Protein AF-A0A4R9WVX5-F1 (afdb_monomer_lite)

Radius of gyration: 15.9 Å; chains: 1; bounding box: 33×21×34 Å

Structure (mmCIF, N/CA/C/O backbone):
data_AF-A0A4R9WVX5-F1
#
_entry.id   AF-A0A4R9WVX5-F1
#
loop_
_atom_site.group_PDB
_atom_site.id
_atom_site.type_symbol
_atom_site.label_atom_id
_atom_site.label_alt_id
_atom_site.label_comp_id
_atom_site.label_asym_id
_atom_site.label_entity_id
_atom_site.label_seq_id
_atom_site.pdbx_PDB_ins_code
_atom_site.Cartn_x
_atom_site.Cartn_y
_atom_site.Cartn_z
_atom_site.occupancy
_atom_site.B_iso_or_equiv
_atom_site.auth_seq_id
_atom_site.auth_comp_id
_atom_site.auth_asym_id
_atom_site.auth_atom_id
_atom_site.pdbx_PDB_model_num
ATOM 1 N N . ALA A 1 1 ? 5.944 9.130 -17.000 1.00 72.50 1 ALA A N 1
ATOM 2 C CA . ALA A 1 1 ? 6.419 9.773 -15.756 1.00 72.50 1 ALA A CA 1
ATOM 3 C C . ALA A 1 1 ? 6.394 8.831 -14.541 1.00 72.50 1 ALA A C 1
ATOM 5 O O . ALA A 1 1 ? 7.397 8.799 -13.854 1.00 72.50 1 ALA A O 1
ATOM 6 N N . LEU A 1 2 ? 5.356 8.011 -14.290 1.00 85.38 2 LEU A N 1
ATOM 7 C CA . LEU A 1 2 ? 5.413 6.969 -13.237 1.00 85.38 2 L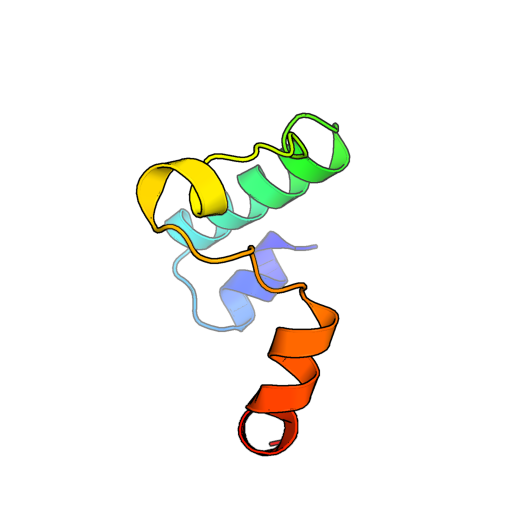EU A CA 1
ATOM 8 C C . LEU A 1 2 ? 5.969 5.620 -13.740 1.00 85.38 2 LEU A C 1
ATOM 10 O O . LEU A 1 2 ? 6.834 5.048 -13.089 1.00 85.38 2 LEU A O 1
ATOM 14 N N . THR A 1 3 ? 5.551 5.152 -14.924 1.00 88.81 3 THR A N 1
ATOM 15 C CA . THR A 1 3 ? 6.013 3.877 -15.517 1.00 88.81 3 THR A CA 1
ATOM 16 C C . THR A 1 3 ? 7.535 3.778 -15.595 1.00 88.81 3 THR A C 1
ATOM 18 O O . THR A 1 3 ? 8.113 2.796 -15.147 1.00 88.81 3 THR A O 1
ATOM 21 N N . GLU A 1 4 ? 8.192 4.821 -16.109 1.00 89.31 4 GLU A N 1
ATOM 22 C CA . GLU A 1 4 ? 9.654 4.846 -16.231 1.00 89.31 4 GLU A CA 1
ATOM 23 C C . GLU A 1 4 ? 10.358 4.897 -14.870 1.00 89.31 4 GLU A C 1
ATOM 25 O O . GLU A 1 4 ? 11.395 4.265 -14.709 1.00 89.31 4 GLU A O 1
ATOM 30 N N . GLY A 1 5 ? 9.776 5.568 -13.869 1.00 89.12 5 GLY A N 1
ATOM 31 C CA . GLY A 1 5 ? 10.317 5.567 -12.506 1.00 89.12 5 GLY A CA 1
ATOM 32 C C . GLY A 1 5 ? 10.252 4.181 -11.859 1.00 89.12 5 GLY A C 1
ATOM 33 O O . GLY A 1 5 ? 11.213 3.739 -11.238 1.00 89.12 5 GLY A O 1
ATOM 34 N N . VAL A 1 6 ? 9.149 3.457 -12.069 1.00 91.12 6 VAL A N 1
ATOM 35 C CA . VAL A 1 6 ? 8.980 2.079 -11.582 1.00 91.12 6 VAL A CA 1
ATOM 36 C C . VAL A 1 6 ? 9.934 1.116 -12.296 1.00 91.12 6 VAL A C 1
ATOM 38 O O . VAL A 1 6 ? 10.560 0.282 -11.646 1.00 91.12 6 VAL A O 1
ATOM 41 N N . LYS A 1 7 ? 10.113 1.262 -13.614 1.00 91.50 7 LYS A N 1
ATOM 42 C CA . LYS A 1 7 ? 11.108 0.489 -14.376 1.00 91.50 7 LYS A CA 1
ATOM 43 C C . LYS A 1 7 ? 12.533 0.757 -13.885 1.00 91.50 7 LYS A C 1
ATOM 45 O O . LYS A 1 7 ? 13.293 -0.186 -13.690 1.00 91.50 7 LYS A O 1
ATOM 50 N N . ALA A 1 8 ? 12.887 2.019 -13.628 1.00 92.31 8 ALA A N 1
ATOM 51 C CA . ALA A 1 8 ? 14.200 2.398 -13.100 1.00 92.31 8 ALA A CA 1
ATOM 52 C C . ALA A 1 8 ? 14.477 1.823 -11.698 1.00 92.31 8 ALA A C 1
ATOM 54 O O . ALA A 1 8 ? 15.631 1.582 -11.356 1.00 92.31 8 ALA A O 1
ATOM 55 N N . ALA A 1 9 ? 13.431 1.540 -10.916 1.00 90.62 9 ALA A N 1
ATOM 56 C CA . ALA A 1 9 ? 13.529 0.839 -9.636 1.00 90.62 9 ALA A CA 1
ATOM 57 C C . ALA A 1 9 ? 13.712 -0.691 -9.772 1.00 90.62 9 ALA A C 1
ATOM 59 O O . ALA A 1 9 ? 13.727 -1.397 -8.767 1.00 90.62 9 ALA A O 1
ATOM 60 N N . GLY A 1 10 ? 13.852 -1.212 -10.998 1.00 92.56 10 GLY A N 1
ATOM 61 C CA . GLY A 1 10 ? 14.154 -2.618 -11.277 1.00 92.56 10 GLY A CA 1
ATOM 62 C C . GLY A 1 10 ? 12.938 -3.496 -11.581 1.00 92.56 10 GLY A C 1
ATOM 63 O O . GLY A 1 10 ? 13.085 -4.714 -11.671 1.00 92.56 10 GLY A O 1
ATOM 64 N N . LEU A 1 11 ? 11.741 -2.920 -11.748 1.00 93.19 11 LEU A N 1
ATOM 65 C CA . LEU A 1 11 ? 10.551 -3.707 -12.079 1.00 93.19 11 LEU A CA 1
ATOM 66 C C . LEU A 1 11 ? 10.439 -4.001 -13.587 1.00 93.19 11 LEU A C 1
ATOM 68 O O . LEU A 1 11 ? 10.608 -3.087 -14.400 1.00 93.19 11 LEU A O 1
ATOM 72 N N . PRO A 1 12 ? 10.060 -5.238 -13.977 1.00 95.62 12 PRO A N 1
ATOM 73 C CA . PRO A 1 12 ? 9.738 -5.568 -15.364 1.00 95.62 12 PRO A CA 1
ATOM 74 C C . PRO A 1 12 ? 8.588 -4.713 -15.916 1.00 95.62 12 PRO A C 1
ATOM 76 O O . PRO A 1 12 ? 7.684 -4.311 -15.181 1.00 95.62 12 PRO A O 1
ATOM 79 N N . GLU A 1 13 ? 8.585 -4.477 -17.229 1.00 91.62 13 GLU A N 1
ATOM 80 C CA . GLU A 1 13 ? 7.634 -3.570 -17.889 1.00 91.62 13 GLU A CA 1
ATOM 81 C C . GLU A 1 13 ? 6.163 -3.943 -17.650 1.00 91.62 13 GLU A C 1
ATOM 83 O O . GLU A 1 13 ? 5.340 -3.069 -17.369 1.00 91.62 13 GLU A O 1
ATOM 88 N N . ASP A 1 14 ? 5.833 -5.233 -17.701 1.00 93.44 14 ASP A N 1
ATOM 89 C CA . ASP A 1 14 ? 4.464 -5.703 -17.473 1.00 93.44 14 ASP A CA 1
ATOM 90 C C . ASP A 1 14 ? 3.972 -5.369 -16.060 1.00 93.44 14 ASP A C 1
ATOM 92 O O . ASP A 1 14 ? 2.850 -4.893 -15.881 1.00 93.44 14 ASP A O 1
ATOM 96 N N . PHE A 1 15 ? 4.842 -5.503 -15.056 1.00 94.94 15 PHE A N 1
ATOM 97 C CA . PHE A 1 15 ? 4.531 -5.113 -13.682 1.00 94.94 15 PHE A CA 1
ATOM 98 C C . PHE A 1 15 ? 4.471 -3.5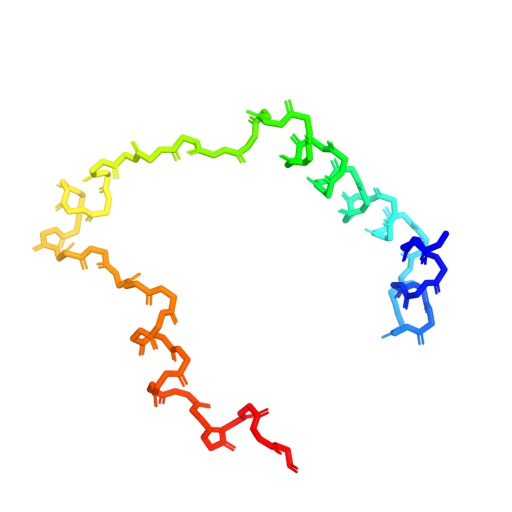95 -13.507 1.00 94.94 15 PHE A C 1
ATOM 100 O O . PHE A 1 15 ? 3.600 -3.094 -12.793 1.00 94.94 15 PHE A O 1
ATOM 107 N N . ALA A 1 16 ? 5.335 -2.842 -14.192 1.00 94.69 16 ALA A N 1
ATOM 108 C CA . ALA A 1 16 ? 5.275 -1.384 -14.178 1.00 94.69 16 ALA A CA 1
ATOM 109 C C . ALA A 1 16 ? 3.933 -0.869 -14.729 1.00 94.69 16 ALA A C 1
ATOM 111 O O . ALA A 1 16 ? 3.342 0.047 -14.153 1.00 94.69 16 ALA A O 1
ATOM 112 N N . ARG A 1 17 ? 3.403 -1.494 -15.792 1.00 93.31 17 ARG A N 1
ATOM 113 C CA . ARG A 1 17 ? 2.063 -1.187 -16.322 1.00 93.31 17 ARG A CA 1
ATOM 114 C C . ARG A 1 17 ? 0.958 -1.468 -15.305 1.00 93.31 17 ARG A C 1
ATOM 116 O O . ARG A 1 17 ? 0.071 -0.630 -15.136 1.00 93.31 17 ARG A O 1
ATOM 123 N N . ILE A 1 18 ? 1.028 -2.598 -14.600 1.00 94.50 18 ILE A N 1
ATOM 124 C CA . ILE A 1 18 ? 0.053 -2.952 -13.556 1.00 94.50 18 ILE A CA 1
ATOM 125 C C . ILE A 1 18 ? 0.057 -1.903 -12.437 1.00 94.50 18 ILE A C 1
ATOM 127 O O . ILE A 1 18 ? -1.001 -1.385 -12.082 1.00 94.50 18 ILE A O 1
ATOM 131 N N . ILE A 1 19 ? 1.227 -1.519 -11.925 1.00 94.19 19 ILE A N 1
ATOM 132 C CA . ILE A 1 19 ? 1.341 -0.514 -10.854 1.00 94.19 19 ILE A CA 1
ATOM 133 C C . ILE A 1 19 ? 0.756 0.832 -11.284 1.00 94.19 19 ILE A C 1
ATOM 135 O O . ILE A 1 19 ? -0.010 1.449 -10.545 1.00 94.19 19 ILE A O 1
ATOM 139 N N . VAL A 1 20 ? 1.066 1.274 -12.502 1.00 94.31 20 VAL A N 1
ATOM 140 C CA . VAL A 1 20 ? 0.547 2.538 -13.038 1.00 94.31 20 VAL A CA 1
ATOM 141 C C . VAL A 1 20 ? -0.973 2.493 -13.193 1.00 94.31 20 VAL A C 1
ATOM 143 O O . VAL A 1 20 ? -1.638 3.500 -12.960 1.00 94.31 20 VAL A O 1
ATOM 146 N N . SER A 1 21 ? -1.550 1.330 -13.512 1.00 94.06 21 SER A N 1
ATOM 147 C CA . SER A 1 21 ? -3.007 1.181 -13.572 1.00 94.06 21 SER A CA 1
ATOM 148 C C . SER A 1 21 ? -3.681 1.435 -12.215 1.00 94.06 21 SER A C 1
ATOM 150 O O . SER A 1 21 ? -4.741 2.064 -12.174 1.00 94.06 21 SER A O 1
ATOM 152 N N . PHE A 1 22 ? -3.059 1.029 -11.101 1.00 94.50 22 PHE A N 1
ATOM 153 C CA . PHE A 1 22 ? -3.573 1.318 -9.759 1.00 94.50 22 PHE A CA 1
ATOM 154 C C . PHE A 1 22 ? -3.488 2.813 -9.426 1.00 94.50 22 PHE A C 1
ATOM 156 O O . PHE A 1 22 ? -4.462 3.36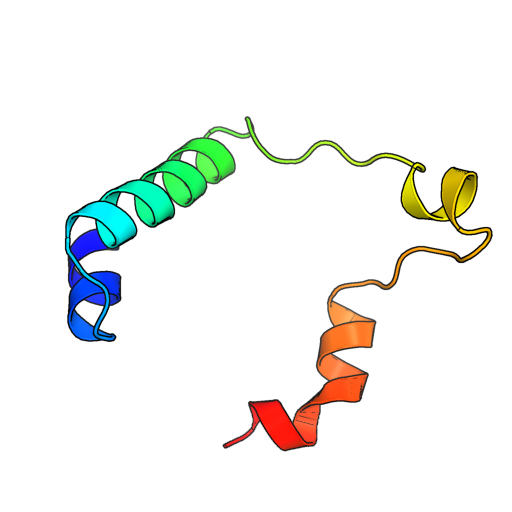5 -8.913 1.00 94.50 22 PHE A O 1
ATOM 163 N N . ASP A 1 23 ? -2.386 3.493 -9.764 1.00 94.00 23 ASP A N 1
ATOM 164 C CA . ASP A 1 23 ? -2.251 4.952 -9.586 1.00 94.00 23 ASP A CA 1
ATOM 165 C C . ASP A 1 23 ? -3.331 5.716 -10.370 1.00 94.00 23 ASP A C 1
ATOM 167 O O . ASP A 1 23 ? -4.033 6.554 -9.803 1.00 94.00 23 ASP A O 1
ATOM 171 N N . VAL A 1 24 ? -3.552 5.362 -11.641 1.00 95.44 24 VAL A N 1
ATOM 172 C CA . VAL A 1 24 ? -4.598 5.978 -12.474 1.00 95.44 24 VAL A CA 1
ATOM 173 C C . VAL A 1 24 ? -5.992 5.770 -11.872 1.00 95.44 24 VAL A C 1
ATOM 175 O O . VAL A 1 24 ? -6.769 6.720 -11.780 1.00 95.44 24 VAL A O 1
ATOM 178 N N . ASN A 1 25 ? -6.322 4.553 -11.427 1.00 95.69 25 ASN A N 1
ATOM 179 C CA . ASN A 1 25 ? -7.628 4.268 -10.823 1.00 95.69 25 ASN A CA 1
ATOM 180 C C . ASN A 1 25 ? -7.821 4.958 -9.464 1.00 95.69 25 ASN A C 1
ATOM 182 O O . ASN A 1 25 ? -8.923 5.422 -9.168 1.00 95.69 25 ASN A O 1
ATOM 186 N N . THR A 1 26 ? -6.756 5.081 -8.672 1.00 93.88 26 THR A N 1
ATOM 187 C CA . THR A 1 26 ? -6.775 5.793 -7.386 1.00 93.88 26 THR A CA 1
ATOM 188 C C . THR A 1 26 ? -7.025 7.285 -7.600 1.00 93.88 26 THR A C 1
ATOM 190 O O . THR A 1 26 ? -7.913 7.854 -6.971 1.00 93.88 26 THR A O 1
ATOM 193 N N . ARG A 1 27 ? -6.329 7.917 -8.559 1.00 93.12 27 ARG A N 1
ATOM 194 C CA . ARG A 1 27 ? -6.556 9.329 -8.935 1.00 93.12 27 ARG A CA 1
ATOM 195 C C . ARG A 1 27 ? -7.955 9.583 -9.481 1.00 93.12 27 ARG A C 1
ATOM 197 O O . ARG A 1 27 ? -8.506 10.656 -9.271 1.00 93.12 27 ARG A O 1
ATOM 204 N N . ALA A 1 28 ? -8.532 8.595 -10.159 1.00 96.25 28 ALA A N 1
ATOM 205 C CA . ALA A 1 28 ? -9.911 8.642 -10.630 1.00 96.25 28 ALA A CA 1
ATOM 206 C C . ALA A 1 28 ? -10.951 8.409 -9.513 1.00 96.25 28 ALA A C 1
ATOM 208 O O . ALA A 1 28 ? -12.141 8.355 -9.812 1.00 96.25 28 ALA A O 1
ATOM 209 N N . GLY A 1 29 ? -10.533 8.225 -8.253 1.00 95.00 29 GLY A N 1
ATOM 210 C CA . GLY A 1 29 ? -11.430 7.991 -7.118 1.00 95.00 29 GLY A CA 1
ATOM 211 C C . GLY A 1 29 ? -12.091 6.611 -7.111 1.00 95.00 29 GLY A C 1
ATOM 212 O O . GLY A 1 29 ? -13.033 6.390 -6.358 1.00 95.00 29 GLY A O 1
ATOM 213 N N . ARG A 1 30 ? -11.620 5.671 -7.941 1.00 95.12 30 ARG A N 1
ATOM 214 C CA . ARG A 1 30 ? -12.194 4.316 -8.050 1.00 95.12 30 ARG A CA 1
ATOM 215 C C . ARG A 1 30 ? -11.668 3.351 -6.991 1.00 95.12 30 ARG A C 1
ATOM 217 O O . ARG A 1 30 ? -12.200 2.258 -6.846 1.00 95.12 30 ARG A O 1
ATOM 224 N N . ILE A 1 31 ? -10.611 3.740 -6.279 1.00 91.12 31 ILE A N 1
ATOM 225 C CA . ILE A 1 31 ? -9.975 2.950 -5.225 1.00 91.12 31 ILE A CA 1
ATOM 226 C C . ILE A 1 31 ? -9.899 3.835 -3.982 1.00 91.12 31 ILE A C 1
ATOM 228 O O . ILE A 1 31 ? -9.052 4.720 -3.893 1.00 91.12 31 ILE A O 1
ATOM 232 N N . GLY A 1 32 ? -10.821 3.618 -3.047 1.00 91.19 32 GLY A N 1
ATOM 233 C CA . GLY A 1 32 ? -10.904 4.394 -1.805 1.00 91.19 32 GLY A CA 1
ATOM 234 C C . GLY A 1 32 ? -11.997 3.948 -0.833 1.00 91.19 32 GLY A C 1
ATOM 235 O O . GLY A 1 32 ? -12.212 4.612 0.178 1.00 91.19 32 GLY A O 1
ATOM 236 N N . GLU A 1 33 ? -12.701 2.851 -1.123 1.00 94.94 33 GLU A N 1
ATOM 237 C CA . GLU A 1 33 ? -13.736 2.323 -0.238 1.00 94.94 33 GLU A CA 1
ATOM 238 C C . GLU A 1 33 ? -13.128 1.841 1.087 1.00 94.94 33 GLU A C 1
ATOM 240 O O . GLU A 1 33 ? -12.123 1.128 1.111 1.00 94.94 33 GLU A O 1
ATOM 245 N N . VAL A 1 34 ? -13.756 2.233 2.196 1.00 94.75 34 VAL A N 1
ATOM 246 C CA . VAL A 1 34 ? -13.366 1.831 3.550 1.00 94.75 34 VAL A CA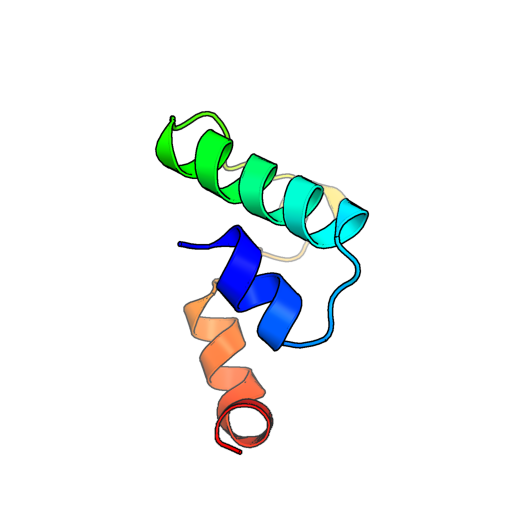 1
ATOM 247 C C . VAL A 1 34 ? -14.435 0.902 4.107 1.00 94.75 34 VAL A C 1
ATOM 249 O O . VAL A 1 34 ? -15.614 1.246 4.121 1.00 94.75 34 VAL A O 1
ATOM 252 N N . THR A 1 35 ? -14.014 -0.262 4.601 1.00 96.25 35 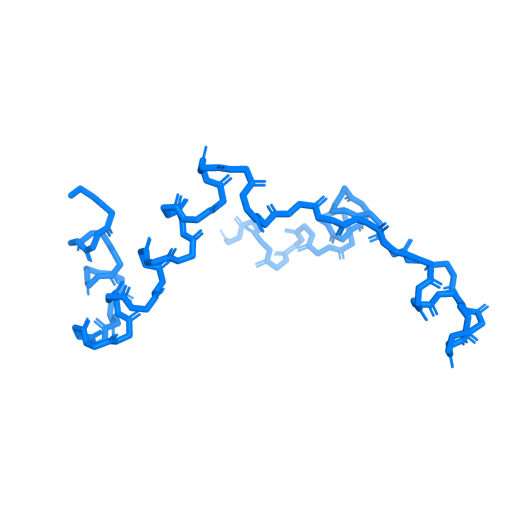THR A N 1
ATOM 253 C CA . THR A 1 35 ? -14.900 -1.271 5.195 1.00 96.25 35 THR A CA 1
ATOM 254 C C . THR A 1 35 ? -14.474 -1.609 6.623 1.00 96.25 35 THR A C 1
ATOM 256 O O . THR A 1 35 ? -13.360 -1.304 7.053 1.00 96.25 35 THR A O 1
ATOM 259 N N . ASP A 1 36 ? -15.351 -2.287 7.363 1.00 97.19 36 ASP A N 1
ATOM 260 C CA . ASP A 1 36 ? -15.088 -2.804 8.710 1.00 97.19 36 ASP A CA 1
ATOM 261 C C . ASP A 1 36 ? -14.632 -4.277 8.715 1.00 97.19 36 ASP A C 1
ATOM 263 O O . ASP A 1 36 ? -14.571 -4.917 9.768 1.00 97.19 36 ASP A O 1
ATOM 267 N N . ALA A 1 37 ? -14.265 -4.822 7.548 1.00 97.94 37 ALA A N 1
ATOM 268 C CA . ALA A 1 37 ? -13.957 -6.241 7.369 1.00 97.94 37 ALA A CA 1
ATOM 269 C C . ALA A 1 37 ? -12.811 -6.733 8.268 1.00 97.94 37 ALA A C 1
ATOM 271 O O . ALA A 1 37 ? -12.883 -7.839 8.800 1.00 97.94 37 ALA A O 1
ATOM 272 N N . VAL A 1 38 ? -11.777 -5.911 8.487 1.00 97.44 38 VAL A N 1
ATOM 273 C CA . VAL A 1 38 ? -10.659 -6.263 9.381 1.00 97.44 38 VAL A CA 1
ATOM 274 C C . VAL A 1 38 ? -11.168 -6.531 10.794 1.00 97.44 38 VAL A C 1
ATOM 276 O O . VAL A 1 38 ? -10.817 -7.547 11.391 1.00 97.44 38 VAL A O 1
ATOM 279 N N . GLU A 1 39 ? -12.035 -5.663 11.310 1.00 98.06 39 GLU A N 1
ATOM 280 C CA . GLU A 1 39 ? -12.601 -5.822 12.645 1.00 98.06 39 GLU A CA 1
ATOM 281 C C . GLU A 1 39 ? -13.567 -7.002 12.704 1.00 98.06 39 GLU A C 1
ATOM 283 O O . GLU A 1 39 ? -13.430 -7.848 13.585 1.00 98.06 39 GLU A O 1
ATOM 288 N N . LYS A 1 40 ? -14.483 -7.117 11.735 1.00 98.31 40 LYS A N 1
ATOM 289 C CA . LYS A 1 40 ? -15.475 -8.201 11.705 1.00 98.31 40 LYS A CA 1
ATOM 290 C C . LYS A 1 40 ? -14.852 -9.589 11.601 1.00 98.31 40 LYS A C 1
ATOM 292 O O . LYS A 1 40 ? -15.334 -10.514 12.244 1.00 98.31 40 LYS A O 1
ATOM 297 N N . LEU A 1 41 ? -13.809 -9.747 10.786 1.00 98.31 41 LEU A N 1
ATOM 298 C CA . LEU A 1 41 ? -13.225 -11.059 10.498 1.00 98.31 41 LEU A CA 1
ATOM 299 C C . LEU A 1 41 ? -12.099 -11.443 11.462 1.00 98.31 41 LEU A C 1
ATOM 301 O O . LEU A 1 41 ? -11.875 -12.630 11.679 1.00 98.31 41 LEU A O 1
ATOM 305 N N . SER A 1 42 ? -11.381 -10.471 12.035 1.00 97.88 42 SER A N 1
ATOM 306 C CA . SER A 1 42 ? -10.241 -10.754 12.923 1.00 97.88 42 SER A CA 1
ATOM 307 C C . SER A 1 42 ? -10.471 -10.401 14.394 1.00 97.88 42 SER A C 1
ATOM 309 O O . SER A 1 42 ? -9.650 -10.765 15.237 1.00 97.88 42 SER A O 1
ATOM 311 N N . GLY A 1 43 ? -11.529 -9.647 14.716 1.00 97.75 43 GLY A N 1
ATOM 312 C CA . GLY A 1 43 ? -11.773 -9.087 16.050 1.00 97.75 43 GLY A CA 1
ATOM 313 C C . GLY A 1 43 ? -10.804 -7.967 16.454 1.00 97.75 43 GLY A C 1
ATOM 314 O O . GLY A 1 43 ? -10.872 -7.467 17.575 1.00 97.75 43 GLY A O 1
ATOM 315 N N . ARG A 1 44 ? -9.878 -7.564 15.573 1.00 97.44 44 ARG A N 1
ATOM 316 C CA . ARG A 1 44 ? -8.881 -6.515 15.828 1.00 97.44 44 ARG A CA 1
ATOM 317 C C . ARG A 1 44 ? -9.218 -5.264 15.028 1.00 97.44 44 ARG A C 1
ATOM 319 O O . ARG A 1 44 ? -9.568 -5.348 13.854 1.00 97.44 44 ARG A O 1
ATOM 326 N N . LYS A 1 45 ? -9.042 -4.088 15.633 1.00 96.94 45 LYS A N 1
ATOM 327 C CA . LYS A 1 45 ? -9.173 -2.812 14.917 1.00 96.94 45 LYS A CA 1
ATOM 328 C C . LYS A 1 45 ? -8.110 -2.706 13.807 1.00 96.94 45 LYS A C 1
ATOM 330 O O . LYS A 1 45 ? -6.959 -3.088 14.048 1.00 96.94 45 LYS A O 1
ATOM 335 N N . PRO A 1 46 ? -8.449 -2.174 12.615 1.00 96.94 46 PRO A N 1
ATOM 336 C CA . PRO A 1 46 ? -7.461 -1.902 11.577 1.00 96.94 46 PRO A CA 1
ATOM 337 C C . PRO A 1 46 ? -6.428 -0.883 12.069 1.00 96.94 46 PRO A C 1
ATOM 339 O O . PRO A 1 46 ? -6.748 0.060 12.794 1.00 96.94 46 PRO A O 1
ATOM 342 N N . ARG A 1 47 ? -5.170 -1.074 11.665 1.00 96.88 47 ARG A N 1
ATOM 343 C CA . ARG A 1 47 ? -4.076 -0.150 11.974 1.00 96.88 47 ARG A CA 1
ATOM 344 C C . ARG A 1 47 ? -4.067 0.991 10.960 1.00 96.88 47 ARG A C 1
ATOM 346 O O . ARG A 1 47 ? -4.169 0.749 9.760 1.00 96.88 47 ARG A O 1
ATOM 353 N N . THR A 1 48 ? -3.891 2.225 11.425 1.00 96.75 48 THR A N 1
ATOM 354 C CA . THR A 1 48 ? -3.728 3.375 10.524 1.00 96.75 48 THR A CA 1
ATOM 355 C C . THR A 1 48 ? -2.350 3.369 9.863 1.00 96.75 48 THR A C 1
ATOM 357 O O . THR A 1 48 ? -1.382 2.834 10.412 1.00 96.75 48 THR A O 1
ATOM 360 N N . LEU A 1 49 ? -2.220 4.037 8.712 1.00 96.06 49 LEU A N 1
ATOM 361 C CA . LEU A 1 49 ? -0.916 4.210 8.065 1.00 96.06 49 LEU A CA 1
ATOM 362 C C . LEU A 1 49 ? 0.094 4.892 9.002 1.00 96.06 49 LEU A C 1
ATOM 364 O O . LEU A 1 49 ? 1.236 4.454 9.089 1.00 96.06 49 LEU A O 1
ATOM 368 N N . LYS A 1 50 ? -0.336 5.902 9.772 1.00 96.81 50 LYS A N 1
ATOM 369 C CA . LYS A 1 50 ? 0.512 6.578 10.767 1.00 96.81 50 LYS A CA 1
ATOM 370 C C . LYS A 1 50 ? 1.086 5.592 11.786 1.00 96.81 50 LYS A C 1
ATOM 372 O O . LYS A 1 50 ? 2.296 5.560 11.981 1.00 96.81 50 LYS A O 1
ATOM 377 N N . GLN A 1 51 ? 0.234 4.759 12.385 1.00 97.88 51 GLN A N 1
ATOM 378 C CA . GLN A 1 51 ? 0.666 3.750 13.356 1.00 97.88 51 GLN A CA 1
ATOM 379 C C . GLN A 1 51 ? 1.635 2.738 12.732 1.00 97.88 51 GLN A C 1
ATOM 381 O O . GLN A 1 51 ? 2.580 2.301 13.385 1.00 97.88 51 GLN A O 1
ATOM 386 N N . PHE A 1 52 ? 1.413 2.350 11.472 1.00 97.25 52 PHE A N 1
ATOM 387 C CA . PHE A 1 52 ? 2.339 1.475 10.757 1.00 97.25 52 PHE A CA 1
ATOM 388 C C . PHE A 1 52 ? 3.703 2.142 10.552 1.00 97.25 52 PHE A C 1
ATOM 390 O O . PHE A 1 52 ? 4.722 1.533 10.87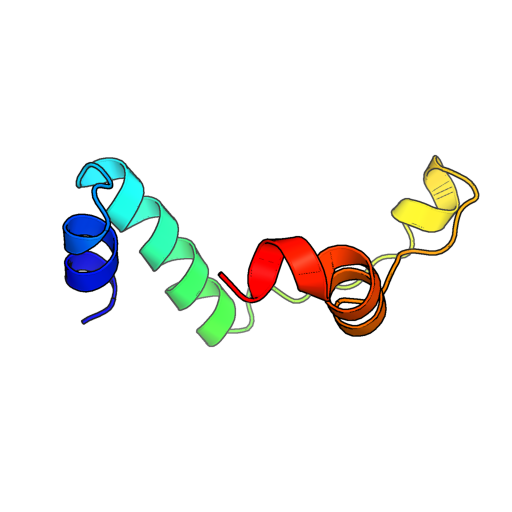2 1.00 97.25 52 PHE A O 1
ATOM 397 N N . LEU A 1 53 ? 3.733 3.385 10.067 1.00 96.75 53 LEU A N 1
ATOM 398 C CA . LEU A 1 53 ? 4.978 4.121 9.841 1.00 96.75 53 LEU A CA 1
ATOM 399 C C . LEU A 1 53 ? 5.745 4.335 11.148 1.00 96.75 53 LEU A C 1
ATOM 401 O O . LEU A 1 53 ? 6.953 4.131 11.183 1.00 96.75 53 LEU A O 1
ATOM 405 N N . GLU A 1 54 ? 5.052 4.675 12.237 1.00 96.94 54 GLU A N 1
ATOM 406 C CA . GLU A 1 54 ? 5.658 4.842 13.562 1.00 96.94 54 GLU A CA 1
ATOM 407 C C . GLU A 1 54 ? 6.305 3.559 14.085 1.00 96.94 54 GLU A C 1
ATOM 409 O O . GLU A 1 54 ? 7.422 3.613 14.596 1.00 96.94 54 GLU A O 1
ATOM 414 N N . ALA A 1 55 ? 5.646 2.413 13.905 1.00 97.50 55 ALA A N 1
ATOM 415 C CA . ALA A 1 55 ? 6.164 1.119 14.338 1.00 97.50 55 ALA A CA 1
ATOM 416 C C . ALA A 1 55 ? 7.361 0.621 13.506 1.00 97.50 55 ALA A C 1
ATOM 418 O O . ALA A 1 55 ? 8.111 -0.224 13.983 1.00 97.50 55 ALA A O 1
ATOM 419 N N . ASN A 1 56 ? 7.543 1.124 12.279 1.00 97.06 56 ASN A N 1
ATOM 420 C CA . ASN A 1 56 ? 8.565 0.644 11.341 1.00 97.06 56 ASN A CA 1
ATOM 421 C C . ASN A 1 56 ? 9.645 1.687 11.013 1.00 97.06 56 ASN A C 1
ATOM 423 O O . ASN A 1 56 ? 10.440 1.464 10.103 1.00 97.06 56 ASN A O 1
ATOM 427 N N . LYS A 1 57 ? 9.711 2.811 11.745 1.00 95.50 57 LYS A N 1
ATOM 428 C CA . LYS A 1 57 ? 10.648 3.919 11.472 1.00 95.50 57 LYS A CA 1
ATOM 429 C C . LYS A 1 57 ? 12.078 3.449 11.213 1.00 95.50 57 LYS A C 1
ATOM 431 O O . LYS A 1 57 ? 12.661 3.837 10.212 1.00 95.50 57 LYS A O 1
ATOM 436 N N . THR A 1 58 ? 12.620 2.587 12.071 1.00 95.56 58 THR A N 1
ATOM 437 C CA . THR A 1 58 ? 14.004 2.104 11.950 1.00 95.56 58 THR A CA 1
ATOM 438 C C . THR A 1 58 ? 14.271 1.397 10.621 1.00 95.56 58 THR A C 1
ATOM 440 O O . THR A 1 58 ? 15.314 1.617 10.027 1.00 95.56 58 THR A O 1
ATOM 443 N N . ALA A 1 59 ? 13.328 0.591 10.126 1.00 94.69 59 ALA A N 1
ATOM 444 C CA . ALA A 1 59 ? 13.480 -0.115 8.852 1.00 94.69 59 ALA A CA 1
ATOM 445 C C . ALA A 1 59 ? 13.267 0.797 7.631 1.00 94.69 59 ALA A C 1
ATOM 447 O O . ALA A 1 59 ? 13.736 0.487 6.542 1.00 94.69 59 ALA A O 1
ATOM 448 N N . LEU A 1 60 ? 12.534 1.902 7.802 1.00 92.88 60 LEU A N 1
ATOM 449 C CA . LEU A 1 60 ? 12.168 2.819 6.720 1.00 92.88 60 LEU A CA 1
ATOM 450 C C . LEU A 1 60 ? 13.131 4.000 6.562 1.00 92.88 60 LEU A C 1
ATOM 452 O O . LEU A 1 60 ? 13.075 4.681 5.544 1.00 92.88 60 LEU A O 1
ATOM 456 N N . LEU A 1 61 ? 13.967 4.273 7.566 1.00 90.44 61 LEU A N 1
ATOM 457 C CA . LEU A 1 61 ? 14.873 5.420 7.557 1.00 90.44 61 LEU A CA 1
ATOM 458 C C . LEU A 1 61 ? 16.206 5.173 6.842 1.00 90.44 61 LEU A C 1
ATOM 460 O O . LEU A 1 61 ? 16.870 6.168 6.583 1.00 90.44 61 LEU A O 1
ATOM 464 N N . GLY A 1 62 ? 16.528 3.923 6.473 1.00 63.84 62 GLY A N 1
ATOM 465 C CA . GLY A 1 62 ? 17.660 3.578 5.597 1.00 63.84 62 GLY A CA 1
ATOM 466 C C . GLY A 1 62 ? 19.020 3.977 6.146 1.00 63.84 62 GLY A C 1
ATOM 467 O O . GLY A 1 62 ? 19.449 5.115 5.869 1.00 63.84 62 GLY A O 1
#

Secondary structure (DSSP, 8-state):
--HHHHHHTT--HHHHHHHHHHHHHHHTT-S----SHHHHHHSSPPPPHHHHHHHTHHHH--

Foldseek 3Di:
DQLVVVVVVVDDNVVSVVVVVVVVCVVVVNPDDDDCCCCVPPVDGDDDPVNVCVVCVVVPVD

pLDDT: mean 93.8, std 5.47, range [63.84, 98.31]

Sequence (62 aa):
ALTEGVKAAGLPEDFARIIVSFDVNTRAGRIGEVTDAVEKLSGRKPRTLKQFLEANKTALLG